Protein AF-A0A1A9KGL4-F1 (afdb_monomer_lite)

Sequence (67 aa):
MAISKCIKCDSSQFELKQASISGCRFIMNFVQCSHCGGVVGVIETDHLGLKLENLAKEVDQIKRRIR

Foldseek 3Di:
DDQDAQPPPRDSAWDWDWDDDPPDPAIWTFTAHPPPRHTPDIGGPDPVVVVVVVVVVVVVVVVVVVD

pLDDT: mean 88.53, std 7.58, range [55.53, 96.0]

Structure (mmCIF, N/CA/C/O backbone):
data_AF-A0A1A9KGL4-F1
#
_entry.id   AF-A0A1A9KGL4-F1
#
loop_
_atom_site.group_PDB
_atom_site.id
_atom_site.type_symbol
_atom_site.label_atom_id
_atom_site.label_alt_id
_atom_site.label_comp_id
_atom_site.label_asym_id
_atom_site.label_entity_id
_atom_site.label_seq_id
_atom_site.pdbx_PDB_ins_code
_atom_site.Cartn_x
_atom_site.Cartn_y
_atom_site.Cartn_z
_atom_site.occupancy
_atom_site.B_iso_or_equiv
_atom_site.auth_seq_id
_atom_site.auth_comp_id
_atom_site.auth_asym_id
_atom_site.auth_atom_id
_atom_site.pdbx_PDB_model_num
ATOM 1 N N . MET A 1 1 ? 24.706 6.156 1.418 1.00 55.53 1 MET A N 1
ATOM 2 C CA . MET A 1 1 ? 23.316 5.808 1.792 1.00 55.53 1 MET A CA 1
ATOM 3 C C . MET A 1 1 ? 22.659 5.182 0.576 1.00 55.53 1 MET A C 1
ATOM 5 O O . MET A 1 1 ? 22.855 5.704 -0.515 1.00 55.53 1 MET A O 1
ATOM 9 N N . ALA A 1 2 ? 21.976 4.048 0.723 1.00 78.19 2 ALA A N 1
ATOM 10 C CA . ALA A 1 2 ? 21.278 3.426 -0.401 1.00 78.19 2 ALA A CA 1
ATOM 11 C C . ALA A 1 2 ? 20.042 4.261 -0.777 1.00 78.19 2 ALA A C 1
ATOM 13 O O . ALA A 1 2 ? 19.344 4.751 0.108 1.00 78.19 2 ALA A O 1
ATOM 14 N N . ILE A 1 3 ? 19.796 4.437 -2.076 1.00 85.25 3 ILE A N 1
ATOM 15 C CA . ILE A 1 3 ? 18.608 5.117 -2.607 1.00 85.25 3 ILE A CA 1
ATOM 16 C C . ILE A 1 3 ? 17.684 4.037 -3.160 1.00 85.25 3 ILE A C 1
ATOM 18 O O . ILE A 1 3 ? 18.123 3.217 -3.967 1.00 85.25 3 ILE A O 1
ATOM 22 N N . SER A 1 4 ? 16.419 4.039 -2.743 1.00 85.94 4 SER A N 1
ATOM 23 C CA . SER A 1 4 ? 15.406 3.137 -3.289 1.00 85.94 4 SER A CA 1
ATOM 24 C C . SER A 1 4 ? 15.220 3.404 -4.783 1.00 85.94 4 SER A C 1
ATOM 26 O O . SER A 1 4 ? 14.923 4.530 -5.185 1.00 85.94 4 SER A O 1
ATOM 28 N N . LYS A 1 5 ? 15.395 2.367 -5.605 1.00 92.50 5 LYS A N 1
ATOM 29 C CA . LYS A 1 5 ? 15.238 2.423 -7.061 1.00 92.50 5 LYS A CA 1
ATOM 30 C C . LYS A 1 5 ? 14.238 1.384 -7.532 1.00 92.50 5 LYS A C 1
ATOM 32 O O . LYS A 1 5 ? 14.097 0.315 -6.941 1.00 92.50 5 LYS A O 1
ATOM 37 N N . CYS A 1 6 ? 13.543 1.702 -8.614 1.00 92.94 6 CYS A N 1
ATOM 38 C CA . CYS A 1 6 ? 12.660 0.770 -9.281 1.00 92.94 6 CYS A CA 1
ATOM 39 C C . CYS A 1 6 ? 13.486 -0.347 -9.929 1.00 92.94 6 CYS A C 1
ATOM 41 O O . CYS A 1 6 ? 14.296 -0.078 -10.811 1.00 92.94 6 CYS A O 1
ATOM 43 N N . ILE A 1 7 ? 13.209 -1.602 -9.565 1.00 90.50 7 ILE A N 1
ATOM 44 C CA . ILE A 1 7 ? 13.917 -2.786 -10.085 1.00 90.50 7 ILE A CA 1
ATOM 45 C C . ILE A 1 7 ? 13.810 -2.959 -11.611 1.00 90.50 7 ILE A C 1
ATOM 47 O O . ILE A 1 7 ? 14.604 -3.670 -12.213 1.00 90.50 7 ILE A O 1
ATOM 51 N N . LYS A 1 8 ? 12.819 -2.318 -12.245 1.00 92.81 8 LYS A N 1
ATOM 52 C CA . LYS A 1 8 ? 12.548 -2.443 -13.683 1.00 92.81 8 LYS A CA 1
ATOM 53 C C . LY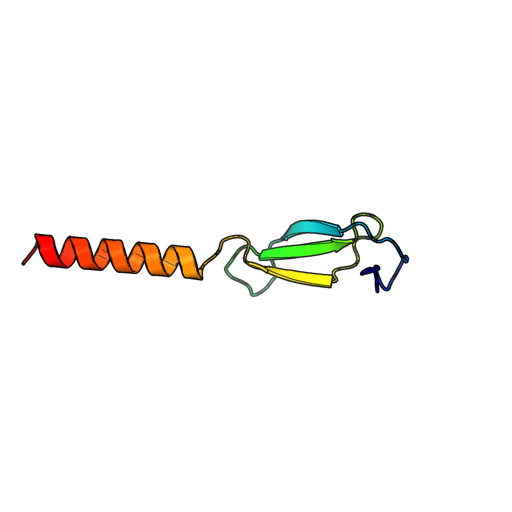S A 1 8 ? 13.229 -1.370 -14.540 1.00 92.81 8 LYS A C 1
ATOM 55 O O . LYS A 1 8 ? 13.554 -1.652 -15.686 1.00 92.81 8 LYS A O 1
ATOM 60 N N . CYS A 1 9 ? 13.367 -0.140 -14.041 1.00 93.75 9 CYS A N 1
ATOM 61 C CA . CYS A 1 9 ? 13.821 1.003 -14.854 1.00 93.75 9 CYS A CA 1
ATOM 62 C C . CYS A 1 9 ? 14.834 1.920 -14.156 1.00 93.75 9 CYS A C 1
ATOM 64 O O . CYS A 1 9 ? 15.105 3.005 -14.659 1.00 93.75 9 CYS A O 1
ATOM 66 N N . ASP A 1 10 ? 15.328 1.538 -12.976 1.00 92.81 10 ASP A N 1
ATOM 67 C CA . ASP A 1 10 ? 16.291 2.293 -12.160 1.00 92.81 10 ASP A CA 1
ATOM 68 C C . ASP A 1 10 ? 15.863 3.703 -11.710 1.00 92.81 10 ASP A C 1
ATOM 70 O O . ASP A 1 10 ? 16.607 4.377 -10.993 1.00 92.81 10 ASP A O 1
ATOM 74 N N . SER A 1 11 ? 14.647 4.141 -12.051 1.00 93.19 11 SER A N 1
ATOM 75 C CA . SER A 1 11 ? 14.075 5.396 -11.561 1.00 93.19 11 SER A CA 1
ATOM 76 C C . SER A 1 11 ? 13.901 5.370 -10.041 1.00 93.19 11 SER A C 1
ATOM 78 O O . SER A 1 11 ? 13.507 4.359 -9.458 1.00 93.19 11 SER A O 1
ATOM 80 N N . SER A 1 12 ? 14.156 6.506 -9.400 1.00 93.38 12 SER A N 1
ATOM 81 C CA . SER A 1 12 ? 13.932 6.738 -7.970 1.00 93.38 12 SER A CA 1
ATOM 82 C C . SER A 1 12 ? 12.633 7.498 -7.680 1.00 93.38 12 SER A C 1
ATOM 84 O O . SER A 1 12 ? 12.391 7.890 -6.540 1.00 93.38 12 SER A O 1
ATOM 86 N N . GLN A 1 13 ? 11.800 7.730 -8.700 1.00 93.94 13 GLN A N 1
ATOM 87 C CA . GLN A 1 13 ? 10.526 8.424 -8.548 1.00 93.94 13 GLN A CA 1
ATOM 88 C C . GLN A 1 13 ? 9.377 7.430 -8.376 1.00 93.94 13 GLN A C 1
ATOM 90 O O . GLN A 1 13 ? 9.170 6.530 -9.200 1.00 93.94 13 GLN A O 1
ATOM 95 N N . PHE A 1 14 ? 8.621 7.623 -7.299 1.00 95.00 14 PHE A N 1
ATOM 96 C CA . PHE A 1 14 ? 7.480 6.799 -6.929 1.00 95.00 14 PHE A CA 1
ATOM 97 C C . PHE A 1 14 ? 6.262 7.673 -6.658 1.00 95.00 14 PHE A C 1
ATOM 99 O O . PHE A 1 14 ? 6.382 8.801 -6.183 1.00 95.00 14 PHE A O 1
ATOM 106 N N . GLU A 1 15 ? 5.092 7.125 -6.948 1.00 94.31 15 GLU A N 1
ATOM 107 C CA . GLU A 1 15 ? 3.797 7.753 -6.749 1.00 94.31 15 GLU A CA 1
ATOM 108 C C . GLU A 1 15 ? 2.830 6.794 -6.053 1.00 94.31 15 GLU A C 1
ATOM 110 O O . GLU A 1 15 ? 2.996 5.569 -6.083 1.00 94.31 15 GLU A O 1
ATOM 115 N N . LEU A 1 16 ? 1.804 7.375 -5.435 1.00 94.00 16 LEU A N 1
ATOM 116 C CA . LEU A 1 16 ? 0.665 6.648 -4.896 1.00 94.00 16 LEU A CA 1
ATOM 117 C C . LEU A 1 16 ? -0.479 6.693 -5.899 1.00 94.00 16 LEU A C 1
ATOM 119 O O . LEU A 1 16 ? -0.935 7.771 -6.276 1.00 94.00 16 LEU A O 1
ATOM 123 N N . LYS A 1 17 ? -0.976 5.521 -6.287 1.00 92.56 17 LYS A N 1
ATOM 124 C CA . LYS A 1 17 ? -2.132 5.397 -7.173 1.00 92.56 17 LYS A CA 1
ATOM 125 C C . LYS A 1 17 ? -3.234 4.595 -6.501 1.00 92.56 17 LYS A C 1
ATOM 127 O O . LYS A 1 17 ? -3.036 3.421 -6.198 1.00 92.56 17 LYS A O 1
ATOM 132 N N . GLN A 1 18 ? -4.396 5.218 -6.303 1.00 91.62 18 GLN A N 1
ATOM 133 C CA . GLN A 1 18 ? -5.596 4.500 -5.871 1.00 91.62 18 GLN A CA 1
ATOM 134 C C . GLN A 1 18 ? -5.957 3.427 -6.894 1.00 91.62 18 GLN A C 1
ATOM 136 O O . GLN A 1 18 ? -5.990 3.678 -8.102 1.00 91.62 18 GLN A O 1
ATOM 141 N N . ALA A 1 19 ? -6.246 2.234 -6.395 1.00 88.50 19 ALA A N 1
ATOM 142 C CA . ALA A 1 19 ? -6.636 1.100 -7.200 1.00 88.50 19 ALA A CA 1
ATOM 143 C C . ALA A 1 19 ? -7.703 0.261 -6.496 1.00 88.50 19 ALA A C 1
ATOM 145 O O . ALA A 1 19 ? -7.662 0.014 -5.289 1.00 88.50 19 ALA A O 1
ATOM 146 N N . SER A 1 20 ? -8.654 -0.217 -7.296 1.00 88.88 20 SER A N 1
ATOM 147 C CA . SER A 1 20 ? -9.568 -1.278 -6.892 1.00 88.88 20 SER A CA 1
ATOM 148 C C . SER A 1 20 ? -8.893 -2.620 -7.173 1.00 88.88 20 SER A C 1
ATOM 150 O O . SER A 1 20 ? -8.634 -2.962 -8.328 1.00 88.88 20 SER A O 1
ATOM 152 N N . ILE A 1 21 ? -8.551 -3.353 -6.114 1.00 87.31 21 ILE A N 1
ATOM 153 C CA . ILE A 1 21 ? -7.902 -4.664 -6.213 1.00 87.31 21 ILE A CA 1
ATOM 154 C C . ILE A 1 21 ? -8.988 -5.739 -6.201 1.00 87.31 21 ILE A C 1
ATOM 156 O O . ILE A 1 21 ? -9.814 -5.785 -5.290 1.00 87.31 21 ILE A O 1
ATOM 160 N N . SER A 1 22 ? -8.987 -6.624 -7.200 1.00 90.19 22 SER A N 1
ATOM 161 C CA . SER A 1 22 ? -9.959 -7.723 -7.279 1.00 90.19 22 SER A CA 1
ATOM 162 C C . SER A 1 22 ? -9.887 -8.624 -6.044 1.00 90.19 22 SER A C 1
ATOM 164 O O . SER A 1 22 ? -8.804 -9.011 -5.615 1.00 90.19 22 SER A O 1
ATOM 166 N N . GLY A 1 23 ? -11.045 -8.947 -5.464 1.00 87.50 23 GLY A N 1
ATOM 167 C CA . GLY A 1 23 ? -11.135 -9.703 -4.209 1.00 87.50 23 GLY A CA 1
ATOM 168 C C . GLY A 1 23 ? -10.903 -8.867 -2.944 1.00 87.50 23 GLY A C 1
ATOM 169 O O . GLY A 1 23 ? -11.087 -9.379 -1.843 1.00 87.50 23 GLY A O 1
ATOM 170 N N . CYS A 1 24 ? -10.560 -7.581 -3.073 1.00 82.62 24 CYS A N 1
ATOM 171 C CA . CYS A 1 24 ? -10.485 -6.656 -1.951 1.00 82.62 24 CYS A CA 1
ATOM 172 C C . CYS A 1 24 ? -11.747 -5.789 -1.897 1.00 82.62 24 CYS A C 1
ATOM 174 O O . CYS A 1 24 ? -12.185 -5.229 -2.900 1.00 82.62 24 CYS A O 1
ATOM 176 N N . ARG A 1 25 ? -12.342 -5.666 -0.707 1.00 82.81 25 ARG A N 1
ATOM 177 C CA . ARG A 1 25 ? -13.542 -4.840 -0.499 1.00 82.81 25 ARG A CA 1
ATOM 178 C C . ARG A 1 25 ? -13.218 -3.349 -0.362 1.00 82.81 25 ARG A C 1
ATOM 180 O O . ARG A 1 25 ? -14.102 -2.518 -0.546 1.00 82.81 25 ARG A O 1
ATOM 187 N N . PHE A 1 26 ? -11.977 -3.020 -0.019 1.00 81.81 26 PHE A N 1
ATOM 188 C CA . PHE A 1 26 ? -11.536 -1.659 0.266 1.00 81.81 26 PHE A CA 1
ATOM 189 C C . PHE A 1 26 ? -10.652 -1.125 -0.860 1.00 81.81 26 PHE A C 1
ATOM 191 O O . PHE A 1 26 ? -9.952 -1.887 -1.530 1.00 81.81 26 PHE A O 1
ATOM 198 N N . ILE A 1 27 ? -10.695 0.194 -1.064 1.00 86.12 27 ILE A N 1
ATOM 199 C CA . ILE A 1 27 ? -9.775 0.875 -1.977 1.00 86.12 27 ILE A CA 1
ATOM 200 C C . ILE A 1 27 ? -8.391 0.859 -1.329 1.00 86.12 27 ILE A C 1
ATOM 202 O O . ILE A 1 27 ? -8.243 1.179 -0.147 1.00 86.12 27 ILE A O 1
ATOM 206 N N . MET A 1 28 ? -7.401 0.456 -2.117 1.00 89.25 28 MET A N 1
ATOM 207 C CA . MET A 1 28 ? -6.002 0.415 -1.719 1.00 89.25 28 MET A CA 1
ATOM 208 C C . MET A 1 28 ? -5.198 1.365 -2.603 1.00 89.25 28 MET A C 1
ATOM 210 O O . MET A 1 28 ? -5.583 1.666 -3.733 1.00 89.25 28 MET A O 1
ATOM 214 N N . ASN A 1 29 ? -4.052 1.817 -2.113 1.00 91.69 29 ASN A N 1
ATOM 215 C CA . ASN A 1 29 ? -3.088 2.571 -2.899 1.00 91.69 29 ASN A CA 1
ATOM 216 C C . ASN A 1 29 ? -1.919 1.667 -3.286 1.00 91.69 29 ASN A C 1
ATOM 218 O O . ASN A 1 29 ? -1.296 1.038 -2.432 1.00 91.69 29 ASN A O 1
ATOM 222 N N . PHE A 1 30 ? -1.560 1.662 -4.564 1.00 93.88 30 PHE A N 1
ATOM 223 C CA . PHE A 1 30 ? -0.274 1.143 -5.003 1.00 93.88 30 PHE A CA 1
ATOM 224 C C . PHE A 1 30 ? 0.801 2.204 -4.833 1.00 93.88 30 PHE A C 1
ATOM 226 O O . PHE A 1 30 ? 0.646 3.328 -5.307 1.00 93.88 30 PHE A O 1
ATOM 233 N N . VAL A 1 31 ? 1.912 1.821 -4.211 1.00 93.81 31 VAL A N 1
ATOM 234 C CA . VAL A 1 31 ? 3.180 2.535 -4.346 1.00 93.81 31 VAL A CA 1
ATOM 235 C C . VAL A 1 31 ? 3.821 2.015 -5.624 1.00 93.81 31 VAL A C 1
ATOM 237 O O . VAL A 1 31 ? 4.260 0.862 -5.674 1.00 93.81 31 VAL A O 1
ATOM 240 N N . GLN A 1 32 ? 3.848 2.831 -6.671 1.00 94.44 32 GLN A N 1
ATOM 241 C CA . GLN A 1 32 ? 4.375 2.436 -7.976 1.00 94.44 32 GLN A CA 1
ATOM 242 C C . GLN A 1 32 ? 5.400 3.435 -8.501 1.00 94.44 32 GLN A C 1
ATOM 244 O O . GLN A 1 32 ? 5.404 4.602 -8.125 1.00 94.44 32 GLN A O 1
ATOM 249 N N . CYS A 1 33 ? 6.291 2.980 -9.377 1.00 96.00 33 CYS A N 1
ATOM 250 C CA . CYS A 1 33 ? 7.222 3.862 -10.064 1.00 96.00 33 CYS A CA 1
ATOM 251 C C . CYS A 1 33 ? 6.463 4.766 -11.042 1.00 96.00 33 CYS A C 1
ATOM 253 O O . CYS A 1 33 ? 5.797 4.257 -11.946 1.00 96.00 33 CYS A O 1
ATOM 255 N N . SER A 1 34 ? 6.629 6.083 -10.916 1.00 94.88 34 SER A N 1
ATOM 256 C CA . SER A 1 34 ? 5.967 7.069 -11.785 1.00 94.88 34 SER A CA 1
ATOM 257 C C . SER A 1 34 ? 6.429 6.992 -13.245 1.00 94.88 34 SER A C 1
ATOM 259 O O . SER A 1 34 ? 5.749 7.477 -14.142 1.00 94.88 34 SER A O 1
ATOM 261 N N . HIS A 1 35 ? 7.582 6.366 -13.502 1.00 94.06 35 HIS A N 1
ATOM 262 C CA . HIS A 1 35 ? 8.141 6.255 -14.847 1.00 94.06 35 HIS A CA 1
ATOM 263 C C . HIS A 1 35 ? 7.651 5.016 -15.608 1.00 94.06 35 HIS A C 1
ATOM 265 O O . HIS A 1 35 ? 7.261 5.114 -16.766 1.00 94.06 35 HIS A O 1
ATOM 271 N N . CYS A 1 36 ? 7.680 3.836 -14.977 1.00 93.69 36 CYS A N 1
ATOM 272 C CA . CYS A 1 36 ? 7.394 2.566 -15.662 1.00 93.69 36 CYS A CA 1
ATOM 273 C C . CYS A 1 36 ? 6.155 1.820 -15.144 1.00 93.69 36 CYS A C 1
ATOM 275 O O . CYS A 1 36 ? 5.854 0.733 -15.644 1.00 93.69 36 CYS A O 1
ATOM 277 N N . GLY A 1 37 ? 5.483 2.346 -14.113 1.00 92.44 37 GLY A N 1
ATOM 278 C CA . GLY A 1 37 ? 4.329 1.711 -13.469 1.00 92.44 37 GLY A CA 1
ATOM 279 C C . GLY A 1 37 ? 4.664 0.461 -12.650 1.00 92.44 37 GLY A C 1
ATOM 280 O O . GLY A 1 37 ? 3.766 -0.279 -12.264 1.00 92.44 37 GLY A O 1
ATOM 281 N N . GLY A 1 38 ? 5.948 0.181 -12.397 1.00 93.31 38 GLY A N 1
ATOM 282 C CA . GLY A 1 38 ? 6.358 -0.954 -11.572 1.00 93.31 38 GLY A CA 1
ATOM 283 C C . GLY A 1 38 ? 5.858 -0.795 -10.137 1.00 93.31 38 GLY A C 1
ATOM 284 O O . GLY A 1 38 ? 6.260 0.148 -9.457 1.00 93.31 38 GLY A O 1
ATOM 285 N N . VAL A 1 39 ? 4.996 -1.707 -9.684 1.00 92.94 39 VAL A N 1
ATOM 286 C CA . VAL A 1 39 ? 4.439 -1.708 -8.323 1.00 92.94 39 VAL A CA 1
ATOM 287 C C . VAL A 1 39 ? 5.484 -2.229 -7.341 1.00 92.94 39 VAL A C 1
ATOM 289 O O . VAL A 1 39 ? 6.051 -3.301 -7.540 1.00 92.94 39 VAL A O 1
ATOM 292 N N . VAL A 1 40 ? 5.733 -1.463 -6.282 1.00 91.12 40 VAL A N 1
ATOM 293 C CA . VAL A 1 40 ? 6.685 -1.796 -5.210 1.00 91.12 40 VAL A CA 1
ATOM 294 C C . VAL A 1 40 ? 5.960 -2.255 -3.950 1.00 91.12 40 VAL A C 1
ATOM 296 O O . VAL A 1 40 ? 6.489 -3.059 -3.189 1.00 91.12 40 VAL A O 1
ATOM 299 N N . GLY A 1 41 ? 4.735 -1.778 -3.733 1.00 90.19 41 GLY A N 1
ATOM 300 C CA . GLY A 1 41 ? 3.939 -2.175 -2.582 1.00 90.19 41 GLY A CA 1
ATOM 301 C C . GLY A 1 41 ? 2.491 -1.721 -2.669 1.00 90.19 41 GLY A C 1
ATOM 302 O O . GLY A 1 41 ? 2.105 -0.965 -3.563 1.00 90.19 41 GLY A O 1
ATOM 303 N N . VAL A 1 42 ? 1.702 -2.195 -1.710 1.00 91.19 42 VAL A N 1
ATOM 304 C CA . VAL A 1 42 ? 0.291 -1.852 -1.532 1.00 91.19 42 VAL A CA 1
ATOM 305 C C . VAL A 1 42 ? 0.115 -1.319 -0.118 1.00 91.19 42 VAL A C 1
ATOM 307 O O . VAL A 1 42 ? 0.596 -1.939 0.828 1.00 91.19 42 VAL A O 1
ATOM 310 N N . ILE A 1 43 ? -0.563 -0.186 0.025 1.00 89.50 43 ILE A N 1
ATOM 311 C CA . ILE A 1 43 ? -0.930 0.391 1.319 1.00 89.50 43 ILE A CA 1
ATOM 312 C C . ILE A 1 43 ? -2.427 0.691 1.345 1.00 89.50 43 ILE A C 1
ATOM 314 O O . ILE A 1 4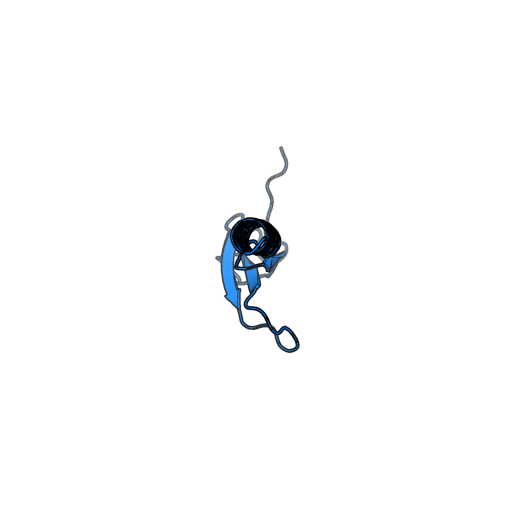3 ? -3.053 0.871 0.300 1.00 89.50 43 ILE A O 1
ATOM 318 N N . GLU A 1 44 ? -3.007 0.766 2.535 1.00 84.81 44 GLU A N 1
ATOM 319 C CA . GLU A 1 44 ? -4.407 1.159 2.691 1.00 84.81 44 GLU A CA 1
ATOM 320 C C . GLU A 1 44 ? -4.603 2.622 2.267 1.00 84.81 44 GLU A C 1
ATOM 322 O O . GLU A 1 44 ? -3.771 3.482 2.566 1.00 84.81 44 GLU A O 1
ATOM 327 N N . THR A 1 45 ? -5.689 2.918 1.541 1.00 79.31 45 THR A N 1
ATOM 328 C CA . THR A 1 45 ? -5.986 4.296 1.110 1.00 79.31 45 THR A CA 1
ATOM 329 C C . THR A 1 45 ? -6.362 5.197 2.278 1.00 79.31 45 THR A C 1
ATOM 331 O O . THR A 1 45 ? -6.027 6.378 2.288 1.00 79.31 45 THR A O 1
ATOM 334 N N . ASP A 1 46 ? -7.031 4.622 3.267 1.00 72.19 46 ASP A N 1
ATOM 335 C CA . ASP A 1 46 ? -7.364 5.258 4.526 1.00 72.19 46 ASP A CA 1
ATOM 336 C C . ASP A 1 46 ? -6.676 4.492 5.646 1.00 72.19 46 ASP A C 1
ATOM 338 O O . ASP A 1 46 ? -6.645 3.264 5.618 1.00 72.19 46 ASP A O 1
ATOM 342 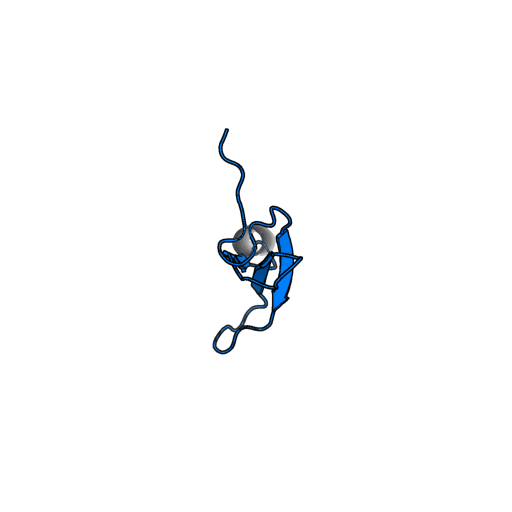N N . HIS A 1 47 ? -6.183 5.204 6.659 1.00 73.25 47 HIS 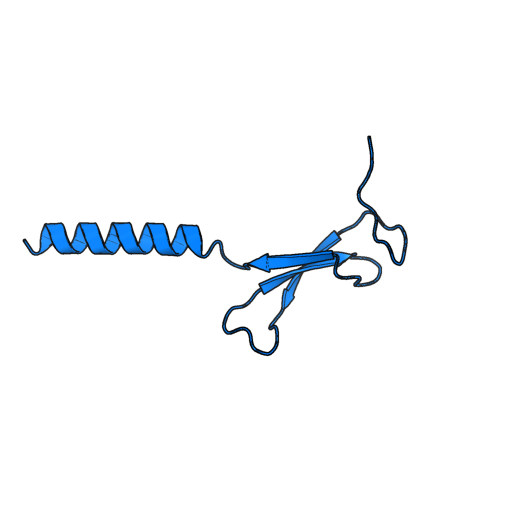A N 1
ATOM 343 C CA . HIS A 1 47 ? -5.695 4.587 7.889 1.00 73.25 47 HIS A CA 1
ATOM 344 C C . HIS A 1 47 ? -6.868 3.932 8.628 1.00 73.25 47 HIS A C 1
ATOM 346 O O . HIS A 1 47 ? -7.471 4.527 9.527 1.00 73.25 47 HIS A O 1
ATOM 352 N N . LEU A 1 48 ? -7.218 2.711 8.223 1.00 74.88 48 LEU A N 1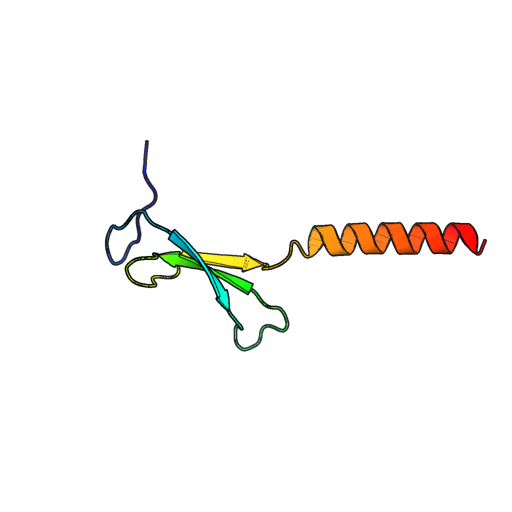
ATOM 353 C CA . LEU A 1 48 ? -8.401 1.997 8.687 1.00 74.88 48 LEU A CA 1
ATOM 354 C C . LEU A 1 48 ? -8.361 1.828 10.211 1.00 74.88 48 LEU A C 1
ATOM 356 O O . LEU A 1 48 ? -9.373 2.024 10.880 1.00 74.88 48 LEU A O 1
ATOM 360 N N . GLY A 1 49 ? -7.169 1.576 10.762 1.00 76.38 49 GLY A N 1
ATOM 361 C CA . GLY A 1 49 ? -6.926 1.514 12.204 1.00 76.38 49 GLY A CA 1
ATOM 362 C C . GLY A 1 49 ? -7.295 2.804 12.942 1.00 76.38 49 GLY A C 1
ATOM 363 O O . GLY A 1 49 ? -8.030 2.753 13.924 1.00 76.38 49 GLY A O 1
ATOM 364 N N . LEU A 1 50 ? -6.888 3.972 12.429 1.00 77.44 50 LEU A N 1
ATOM 365 C CA . LEU A 1 50 ? -7.234 5.261 13.046 1.00 77.44 50 LEU A CA 1
ATOM 366 C C . LEU A 1 50 ? -8.741 5.530 12.991 1.00 77.44 50 LEU A C 1
ATOM 368 O O . LEU A 1 50 ? -9.322 6.017 13.961 1.00 77.44 50 LEU A O 1
ATOM 372 N N . LYS A 1 51 ? -9.398 5.187 11.875 1.00 81.56 51 LYS A N 1
ATOM 373 C CA . LYS A 1 51 ? -10.859 5.318 11.763 1.00 81.56 51 LYS A CA 1
ATOM 374 C C . LYS A 1 51 ? -11.584 4.390 12.740 1.00 81.56 51 LYS A C 1
ATOM 376 O O . LYS A 1 51 ? -12.543 4.826 13.369 1.00 81.56 51 LYS A O 1
ATOM 381 N N . LEU A 1 52 ? -11.117 3.152 12.906 1.00 86.06 52 LEU A N 1
ATOM 382 C CA . LEU A 1 52 ? -11.676 2.193 13.863 1.00 86.06 52 LEU A CA 1
ATOM 383 C C . LEU A 1 52 ? -11.513 2.660 15.313 1.00 86.06 52 LEU A C 1
ATOM 385 O O . LEU A 1 52 ? -12.467 2.581 16.085 1.00 86.06 52 LEU A O 1
ATOM 389 N N . GLU A 1 53 ? -10.344 3.187 15.679 1.00 87.81 53 GLU A N 1
ATOM 390 C CA . GLU A 1 53 ? -10.115 3.745 17.015 1.00 87.81 53 GLU A CA 1
ATOM 391 C C . GLU A 1 53 ? -11.025 4.941 17.309 1.00 87.81 53 GLU A C 1
ATOM 393 O O . GLU A 1 53 ? -11.590 5.039 18.400 1.00 87.81 53 GLU A O 1
ATOM 398 N N . ASN A 1 54 ? -11.194 5.843 16.341 1.00 88.56 54 ASN A N 1
ATOM 399 C CA . ASN A 1 54 ? -12.088 6.989 16.491 1.00 88.56 54 ASN A CA 1
ATOM 400 C C . ASN A 1 54 ? -13.546 6.541 16.639 1.00 88.56 54 ASN A C 1
ATOM 402 O O . ASN A 1 54 ? -14.235 6.999 17.549 1.00 88.56 54 ASN A O 1
ATOM 406 N N . LEU A 1 55 ? -13.983 5.573 15.829 1.00 90.69 55 LEU A N 1
ATOM 407 C CA . LEU A 1 55 ? -15.325 5.006 15.929 1.00 90.69 55 LEU A CA 1
ATOM 408 C C . LEU A 1 55 ? -15.557 4.342 17.297 1.00 90.69 55 LEU A C 1
ATOM 410 O O . LEU A 1 55 ? -16.607 4.522 17.910 1.00 90.69 55 LEU A O 1
ATOM 414 N N . ALA A 1 56 ? -14.567 3.608 17.814 1.00 92.56 56 ALA A N 1
ATOM 415 C CA . ALA A 1 56 ? -14.648 2.984 19.132 1.00 92.56 56 ALA A CA 1
ATOM 416 C C . ALA A 1 56 ? -14.806 4.026 20.253 1.00 92.56 56 ALA A C 1
ATOM 418 O O . ALA A 1 56 ? -15.612 3.829 21.165 1.00 92.56 56 ALA A O 1
ATOM 419 N N . LYS A 1 57 ? -14.087 5.154 20.165 1.00 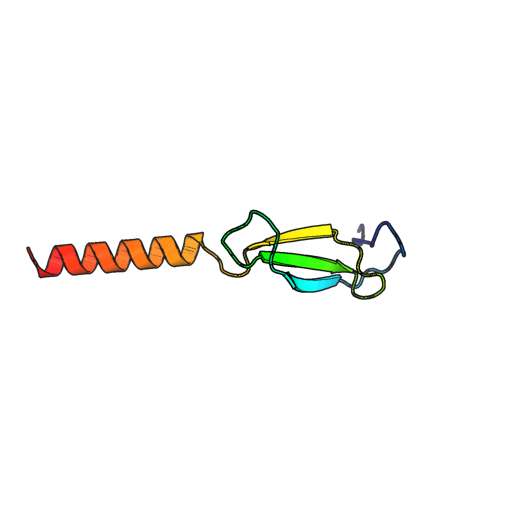93.31 57 LYS A N 1
ATOM 420 C CA . LYS A 1 57 ? -14.205 6.269 21.119 1.00 93.31 57 LYS A CA 1
ATOM 421 C C . LYS A 1 57 ? -15.584 6.923 21.071 1.00 93.31 57 LYS A C 1
ATOM 423 O O . LYS A 1 57 ? -16.165 7.174 22.126 1.00 93.31 57 LYS A O 1
ATOM 428 N N . GLU A 1 58 ? -16.122 7.166 19.878 1.00 93.25 58 GLU A N 1
ATOM 429 C CA . GLU A 1 58 ? -17.464 7.740 19.713 1.00 93.25 58 GLU A CA 1
ATOM 430 C C . GLU A 1 58 ? -18.546 6.819 20.289 1.00 93.25 58 GLU A C 1
ATOM 432 O O . GLU A 1 58 ? -19.417 7.263 21.041 1.00 93.25 58 GLU A O 1
ATOM 437 N N . VAL A 1 59 ? -18.456 5.514 20.013 1.00 94.56 59 VAL A N 1
ATOM 438 C CA . VAL A 1 59 ? -19.380 4.516 20.570 1.00 94.56 59 VAL A CA 1
ATOM 439 C C . VAL A 1 59 ? -19.301 4.475 22.099 1.00 94.56 59 VAL A C 1
ATOM 441 O O . VAL A 1 59 ? -20.340 4.395 22.759 1.00 94.56 59 VAL A O 1
ATOM 444 N N . ASP A 1 60 ? -18.103 4.554 22.687 1.00 94.81 60 ASP A N 1
ATOM 445 C CA . ASP A 1 60 ? -17.947 4.578 24.147 1.00 94.81 60 ASP A CA 1
ATOM 446 C C . ASP A 1 60 ? -18.546 5.848 24.773 1.00 94.81 60 ASP A C 1
ATOM 448 O O . ASP A 1 60 ? -19.244 5.777 25.786 1.00 94.81 60 ASP A O 1
ATOM 452 N N . GLN A 1 61 ? -18.366 7.009 24.137 1.00 94.56 61 GLN A N 1
ATOM 453 C CA . GLN A 1 61 ? -18.993 8.256 24.582 1.00 94.56 61 GLN A CA 1
ATOM 454 C C . GLN A 1 61 ? -20.522 8.183 24.555 1.00 94.56 61 GLN A C 1
ATOM 456 O O . GLN A 1 61 ? -21.168 8.627 25.504 1.00 94.56 61 GLN A O 1
ATOM 461 N N . ILE A 1 62 ? -21.113 7.609 23.505 1.00 94.44 62 ILE A N 1
ATOM 462 C CA . ILE A 1 62 ? -22.571 7.451 23.410 1.00 94.44 62 ILE A CA 1
ATOM 463 C C . ILE A 1 62 ? -23.081 6.525 24.520 1.00 94.44 62 ILE A C 1
ATOM 465 O O . ILE A 1 62 ? -24.052 6.863 25.198 1.00 94.44 62 ILE A O 1
ATOM 469 N N . LYS A 1 63 ? -22.394 5.402 24.778 1.00 94.19 63 LYS A N 1
ATOM 470 C CA . LYS A 1 63 ? -22.748 4.486 25.877 1.00 94.19 63 LYS A CA 1
ATOM 471 C C . LYS A 1 63 ? -22.754 5.183 27.238 1.00 94.19 63 LYS A C 1
ATOM 473 O O . LYS A 1 63 ? -23.637 4.908 28.045 1.00 94.19 63 LYS A O 1
ATOM 478 N N . ARG A 1 64 ? -21.811 6.098 27.481 1.00 93.19 64 ARG A N 1
ATOM 479 C CA . ARG A 1 64 ? -21.741 6.887 28.724 1.00 93.19 64 ARG A CA 1
ATOM 480 C C . ARG A 1 64 ? -22.833 7.950 28.855 1.00 93.19 64 ARG A C 1
ATOM 482 O O . ARG A 1 64 ? -23.065 8.401 29.962 1.00 93.19 64 ARG A O 1
ATOM 489 N N . ARG A 1 65 ? -23.461 8.382 27.755 1.00 90.00 65 ARG A N 1
ATOM 490 C CA . ARG A 1 65 ? -24.554 9.377 27.767 1.00 90.00 65 ARG A CA 1
ATOM 491 C C . ARG A 1 65 ? -25.938 8.751 27.937 1.00 90.00 65 ARG A C 1
ATOM 493 O O . ARG A 1 65 ? -26.873 9.459 28.288 1.00 90.00 65 ARG A O 1
ATOM 500 N N . ILE A 1 66 ? -26.071 7.464 27.617 1.00 90.88 66 ILE A N 1
ATOM 501 C CA . ILE A 1 66 ? -27.323 6.697 27.734 1.00 90.88 66 ILE A CA 1
ATOM 502 C C . ILE A 1 66 ? -27.449 6.029 29.116 1.00 90.88 66 ILE A C 1
ATOM 504 O O . ILE A 1 66 ? -28.558 5.707 29.535 1.00 90.88 66 ILE A O 1
ATOM 508 N N . ARG A 1 67 ? -26.326 5.812 29.810 1.00 66.50 67 ARG A N 1
ATOM 509 C CA . ARG A 1 67 ? -26.272 5.321 31.192 1.00 66.50 67 ARG A CA 1
ATOM 510 C C . ARG A 1 67 ? -26.268 6.489 32.171 1.00 66.50 67 ARG A C 1
ATOM 512 O O . ARG A 1 67 ? -26.891 6.323 33.238 1.00 66.50 67 ARG A O 1
#

Secondary structure (DSSP, 8-state):
------TTT----EEEEEE--TT-SS-EEEEEETTT--EEEEEESS-HHHHHHHHHHHHHHHHHHH-

Organism: NCBI:txid53408

Radius of gyration: 18.6 Å; chains: 1; bounding box: 51×19×47 Å